Protein AF-A0AAN7V4C5-F1 (afdb_monomer)

Sequence (120 aa):
MFRAATVLKQASANATEAATEDQASDHSHQTKPRRASFQLDITEDLPTADQMQTILEYVGKNKISSVINGTSTVREALKKFKENVDNLQRPLIVDWNNGRALVSDKESEILKMLGQSNQK

Foldseek 3Di:
DQLQVVLVVVLQVVLVVVVVVVVVDDDDDDPDPRQDHDDDDDD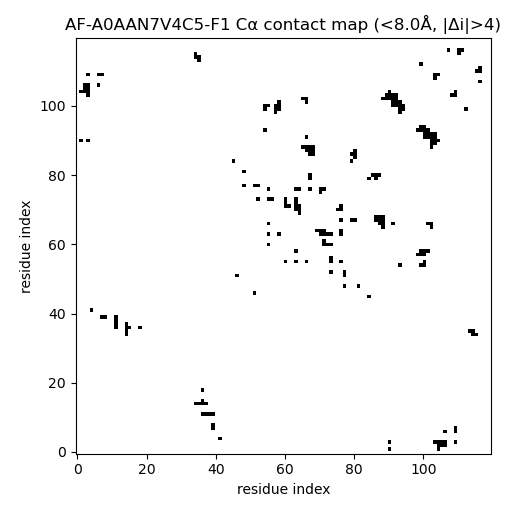PDDDDLVRLLLACVQQPQVCLCVQFPPDRDSVVSSVVCVVPVVSGAPDKDADPPVSHIDHDSDSQVSCVVSVNDPDD

InterPro domains:
  IPR012882 Putative redox protein Fmp46 [PF07955] (3-101)
  IPR012882 Putative redox protein Fmp46 [PTHR28071] (3-119)
  IPR036249 Thioredoxin-like superfamily [SSF52833] (3-117)

Radius of gyration: 16.94 Å; Cα contacts (8 Å, |Δi|>4): 120; chains: 1; bounding box: 46×26×45 Å

pLDDT: mean 80.86, std 14.7, range [34.75, 94.69]

Solvent-accessible surface area (backbone atoms only — not comparable to full-atom values): 7374 Å² total; per-residue (Å²): 135,65,62,41,59,55,52,52,52,52,54,40,52,54,24,54,53,52,59,53,55,64,70,77,44,82,96,72,87,78,91,60,86,75,68,68,69,63,90,86,84,88,78,89,73,80,75,52,74,67,55,48,50,53,43,42,59,33,44,27,67,94,41,34,37,64,43,23,71,92,26,68,45,68,69,54,35,53,50,48,42,75,76,38,61,82,49,51,47,78,55,68,48,73,40,82,90,80,53,39,37,50,63,58,60,52,61,73,59,53,34,44,72,64,66,66,50,85,74,131

Secondary structure (DSSP, 8-state):
--HHHHHHHHHHHHHHHHHHHHHHS--S---S--PPP-------SPPPHHHHHHHHHHH-GGGHHHHBTT--SHHHHHHHHHH-GGGB-SSEEEETTTTEEEE---HHHHHHHTT-----

Organism: NCBI:txid326684

Structure (mmCIF, N/CA/C/O backbone):
data_AF-A0AAN7V4C5-F1
#
_entry.id   AF-A0AAN7V4C5-F1
#
loop_
_atom_site.group_PDB
_atom_site.id
_atom_site.type_symbol
_atom_site.label_atom_id
_atom_site.label_alt_id
_atom_site.label_comp_id
_atom_site.label_asym_id
_atom_site.label_entity_id
_atom_site.label_seq_id
_atom_site.pdbx_PDB_ins_code
_atom_site.Cartn_x
_atom_site.Cartn_y
_atom_site.Cartn_z
_atom_site.occupancy
_atom_site.B_iso_or_equiv
_atom_site.auth_seq_id
_atom_site.auth_comp_id
_atom_site.auth_asym_id
_atom_site.auth_atom_id
_atom_site.pdbx_PDB_model_num
ATOM 1 N N . MET A 1 1 ? 3.634 -19.335 -1.477 1.00 54.12 1 MET A N 1
ATOM 2 C CA . MET A 1 1 ? 4.589 -18.348 -2.031 1.00 54.12 1 MET A CA 1
ATOM 3 C C . MET A 1 1 ? 3.789 -17.284 -2.774 1.00 54.12 1 MET A C 1
ATOM 5 O O . MET A 1 1 ? 3.015 -17.647 -3.653 1.00 54.12 1 MET A O 1
ATOM 9 N N . PHE A 1 2 ? 3.886 -16.010 -2.386 1.00 71.94 2 PHE A N 1
ATOM 10 C CA . PHE A 1 2 ? 3.113 -14.929 -3.012 1.00 71.94 2 PHE A CA 1
ATOM 11 C C . PHE A 1 2 ? 3.673 -14.600 -4.402 1.00 71.94 2 PHE A C 1
ATOM 13 O O . PHE A 1 2 ? 4.856 -14.292 -4.526 1.00 71.94 2 PHE A O 1
ATOM 20 N N . ARG A 1 3 ? 2.831 -14.627 -5.444 1.00 82.56 3 ARG A N 1
ATOM 21 C CA . ARG A 1 3 ? 3.234 -14.302 -6.829 1.00 82.56 3 ARG A CA 1
ATOM 22 C C . ARG A 1 3 ? 3.873 -12.917 -6.945 1.00 82.56 3 ARG A C 1
ATOM 24 O O . ARG A 1 3 ? 4.882 -12.772 -7.628 1.00 82.56 3 ARG A O 1
ATOM 31 N N . ALA A 1 4 ? 3.343 -11.941 -6.206 1.00 85.25 4 ALA A N 1
ATOM 32 C CA . ALA A 1 4 ? 3.898 -10.593 -6.120 1.00 85.25 4 ALA A CA 1
ATOM 33 C C . ALA A 1 4 ? 5.386 -10.576 -5.737 1.00 85.25 4 ALA A C 1
ATOM 35 O O . ALA A 1 4 ? 6.177 -9.887 -6.374 1.00 85.25 4 ALA A O 1
ATOM 36 N N . ALA A 1 5 ? 5.781 -11.372 -4.739 1.00 85.81 5 ALA A N 1
ATOM 37 C CA . ALA A 1 5 ? 7.167 -11.445 -4.286 1.00 85.81 5 ALA A CA 1
ATOM 38 C C . ALA A 1 5 ? 8.096 -12.002 -5.374 1.00 85.81 5 ALA A C 1
ATOM 40 O O . ALA A 1 5 ? 9.206 -11.503 -5.543 1.00 85.81 5 ALA A O 1
ATOM 41 N N . THR A 1 6 ? 7.648 -13.004 -6.137 1.00 87.56 6 THR A N 1
ATOM 42 C CA . THR A 1 6 ? 8.419 -13.561 -7.259 1.00 87.56 6 THR A CA 1
ATOM 43 C C . THR A 1 6 ? 8.621 -12.527 -8.364 1.00 87.56 6 THR A C 1
ATOM 45 O O . THR A 1 6 ? 9.750 -12.335 -8.811 1.00 87.56 6 THR A O 1
ATOM 48 N N . VAL A 1 7 ? 7.556 -11.815 -8.751 1.00 87.75 7 VAL A N 1
ATOM 49 C CA . VAL A 1 7 ? 7.612 -10.752 -9.769 1.00 87.75 7 VAL A CA 1
ATOM 50 C C . VAL A 1 7 ? 8.552 -9.629 -9.333 1.00 87.75 7 VAL A C 1
ATOM 52 O O . VAL A 1 7 ? 9.419 -9.222 -10.100 1.00 87.75 7 VAL A O 1
ATOM 55 N N . LEU A 1 8 ? 8.424 -9.153 -8.091 1.00 87.12 8 LEU A N 1
ATOM 56 C CA . LEU A 1 8 ? 9.277 -8.093 -7.550 1.00 87.12 8 LEU A CA 1
ATOM 57 C C . LEU A 1 8 ? 10.752 -8.517 -7.505 1.00 87.12 8 LEU A C 1
ATOM 59 O O . LEU A 1 8 ? 11.619 -7.740 -7.905 1.00 87.12 8 LEU A O 1
ATOM 63 N N . LYS A 1 9 ? 11.045 -9.755 -7.081 1.00 87.50 9 LYS A N 1
ATOM 64 C CA . LYS A 1 9 ? 12.415 -10.294 -7.066 1.00 87.50 9 LYS A CA 1
ATOM 65 C C . LYS A 1 9 ? 13.007 -10.337 -8.470 1.00 87.50 9 LYS A C 1
ATOM 67 O O . LYS A 1 9 ? 14.102 -9.820 -8.679 1.00 87.50 9 LYS A O 1
ATOM 72 N N . GLN A 1 10 ? 12.268 -10.883 -9.433 1.00 86.38 10 GLN A N 1
ATOM 73 C CA . GLN A 1 10 ? 12.706 -10.941 -10.825 1.00 86.38 10 GLN A CA 1
ATOM 74 C C . GLN A 1 10 ? 12.923 -9.538 -11.406 1.00 86.38 10 GLN A C 1
ATOM 76 O O . GLN A 1 10 ? 13.944 -9.284 -12.039 1.00 86.38 10 GLN A O 1
ATOM 81 N N . ALA A 1 11 ? 12.010 -8.600 -11.141 1.00 84.62 11 ALA A N 1
ATOM 82 C CA . ALA A 1 11 ? 12.147 -7.216 -11.580 1.00 84.62 11 ALA A CA 1
ATOM 83 C C . ALA A 1 11 ? 13.394 -6.538 -10.987 1.00 84.62 11 ALA A C 1
ATOM 85 O O . ALA A 1 11 ? 14.080 -5.811 -11.706 1.00 84.62 11 ALA A O 1
ATOM 86 N N . SER A 1 12 ? 13.715 -6.801 -9.714 1.00 84.25 12 SER A N 1
ATOM 87 C CA . SER A 1 12 ? 14.908 -6.252 -9.054 1.00 84.25 12 SER A CA 1
ATOM 88 C C . SER A 1 12 ? 16.221 -6.831 -9.608 1.00 84.25 12 SER A C 1
ATOM 90 O O . SER A 1 12 ? 17.159 -6.076 -9.875 1.00 84.25 12 SER A O 1
ATOM 92 N N . ALA A 1 13 ? 16.269 -8.145 -9.871 1.00 83.00 13 ALA A N 1
ATOM 93 C CA . ALA A 1 13 ? 17.419 -8.809 -10.487 1.00 83.00 13 ALA A CA 1
ATOM 94 C C . ALA A 1 13 ? 17.677 -8.261 -11.899 1.00 83.00 13 ALA A C 1
ATOM 96 O O . ALA A 1 13 ? 18.765 -7.764 -12.186 1.00 83.00 13 ALA A O 1
ATOM 97 N N . ASN A 1 14 ? 16.630 -8.210 -12.729 1.00 79.06 14 ASN A N 1
ATOM 98 C CA . ASN A 1 14 ? 16.705 -7.693 -14.096 1.00 79.06 14 ASN A CA 1
ATOM 99 C C . ASN A 1 14 ? 17.150 -6.220 -14.163 1.00 79.06 14 ASN A C 1
ATOM 101 O O . ASN A 1 14 ? 17.767 -5.807 -15.143 1.00 79.06 14 ASN A O 1
ATOM 105 N N . ALA A 1 15 ? 16.791 -5.397 -13.170 1.00 74.62 15 ALA A N 1
ATOM 106 C CA . ALA A 1 15 ? 17.214 -3.997 -13.113 1.00 74.62 15 ALA A CA 1
ATOM 107 C C . ALA A 1 15 ? 18.706 -3.857 -12.766 1.00 74.62 15 ALA A C 1
ATOM 109 O O . ALA A 1 15 ? 19.371 -2.962 -13.282 1.00 74.62 15 ALA A O 1
ATOM 110 N N . THR A 1 16 ? 19.232 -4.750 -11.924 1.00 70.06 16 THR A N 1
ATOM 111 C CA . THR A 1 16 ? 20.646 -4.758 -11.511 1.00 70.06 16 THR A CA 1
ATOM 112 C C . THR A 1 16 ? 21.560 -5.257 -12.632 1.00 70.06 16 THR A C 1
ATOM 114 O O . THR A 1 16 ? 22.604 -4.660 -12.893 1.00 70.06 16 THR A O 1
ATOM 117 N N . GLU A 1 17 ? 21.145 -6.309 -13.343 1.00 64.62 17 GLU A N 1
ATOM 118 C CA . GLU A 1 17 ? 21.881 -6.845 -14.495 1.00 64.62 17 GLU A CA 1
ATOM 119 C C . GLU A 1 17 ? 21.974 -5.815 -15.630 1.00 64.62 17 GLU A C 1
ATOM 121 O O . GLU A 1 17 ? 23.073 -5.494 -16.084 1.00 64.62 17 GLU A O 1
ATOM 126 N N . ALA A 1 18 ? 20.845 -5.201 -16.007 1.00 60.50 18 ALA A N 1
ATOM 127 C CA . ALA A 1 18 ? 20.811 -4.181 -17.057 1.00 60.50 18 ALA A CA 1
ATOM 128 C C . ALA A 1 18 ? 21.659 -2.943 -16.715 1.00 60.50 18 ALA A C 1
ATOM 130 O O . ALA A 1 18 ? 22.275 -2.353 -17.597 1.00 60.50 18 ALA A O 1
ATOM 131 N N . ALA A 1 19 ? 21.722 -2.557 -15.436 1.00 59.75 19 ALA A N 1
ATOM 132 C CA . ALA A 1 19 ? 22.578 -1.460 -14.993 1.00 59.75 19 ALA A CA 1
ATOM 133 C C . ALA A 1 19 ? 24.077 -1.787 -15.106 1.00 59.75 19 ALA A C 1
ATOM 135 O O . ALA A 1 19 ? 24.876 -0.866 -15.207 1.00 59.75 19 ALA A O 1
ATOM 136 N N . THR A 1 20 ? 24.470 -3.062 -15.086 1.00 60.00 20 THR A N 1
ATOM 137 C CA . THR A 1 20 ? 25.881 -3.470 -15.198 1.00 60.00 20 THR A CA 1
ATOM 138 C C . THR A 1 20 ? 26.312 -3.565 -16.665 1.00 60.00 20 THR A C 1
ATOM 140 O O . THR A 1 20 ? 27.397 -3.114 -17.025 1.00 60.00 20 THR A O 1
ATOM 143 N N . GLU A 1 21 ? 25.443 -4.093 -17.529 1.00 55.66 21 GLU A N 1
ATOM 144 C CA . GLU A 1 21 ? 25.706 -4.258 -18.966 1.00 55.66 21 GLU A CA 1
ATOM 145 C C . GLU A 1 21 ? 25.797 -2.911 -19.715 1.00 55.66 21 GLU A C 1
ATOM 147 O O . GLU A 1 21 ? 26.696 -2.712 -20.535 1.00 55.66 21 GLU A O 1
ATOM 152 N N . ASP A 1 22 ? 24.936 -1.945 -19.367 1.00 53.03 22 ASP A N 1
ATOM 153 C CA . ASP A 1 22 ? 24.881 -0.596 -19.972 1.00 53.03 22 ASP A CA 1
ATOM 154 C C . ASP A 1 22 ? 25.986 0.352 -19.447 1.00 53.03 22 ASP A C 1
ATOM 156 O O . ASP A 1 22 ? 26.122 1.481 -19.904 1.00 53.03 22 ASP A O 1
ATOM 160 N N . GLN A 1 23 ? 26.769 -0.068 -18.444 1.00 53.81 23 GLN A N 1
ATOM 161 C CA . GLN A 1 23 ? 27.948 0.675 -17.959 1.00 53.81 23 GLN A CA 1
ATOM 162 C C . GLN A 1 23 ? 29.262 0.156 -18.560 1.00 53.81 23 GLN A C 1
ATOM 164 O O . GLN A 1 23 ? 30.267 0.861 -18.518 1.00 53.81 23 GLN A O 1
ATOM 169 N N . ALA A 1 24 ? 29.261 -1.059 -19.117 1.00 56.38 24 ALA A N 1
ATOM 170 C CA . ALA A 1 24 ? 30.408 -1.645 -19.813 1.00 56.38 24 ALA A CA 1
ATOM 171 C C . ALA A 1 24 ? 30.362 -1.420 -21.337 1.00 56.38 24 ALA A C 1
ATOM 173 O O . ALA A 1 24 ? 31.367 -1.618 -22.019 1.00 56.38 24 ALA A O 1
ATOM 174 N N . SER A 1 25 ? 29.204 -1.005 -21.857 1.00 51.44 25 SER A N 1
ATOM 175 C CA . SER A 1 25 ? 28.935 -0.824 -23.282 1.00 51.44 25 SER A CA 1
ATOM 176 C C . SER A 1 25 ? 28.725 0.662 -23.589 1.00 51.44 25 SER A C 1
ATOM 178 O O . SER A 1 25 ? 27.997 1.358 -22.894 1.00 51.44 25 SER A O 1
ATOM 180 N N . ASP A 1 26 ? 29.412 1.135 -24.617 1.00 53.12 26 ASP A N 1
ATOM 181 C CA . ASP A 1 26 ? 29.559 2.516 -25.080 1.00 53.12 26 ASP A CA 1
ATOM 182 C C . ASP A 1 26 ? 28.262 3.364 -25.178 1.00 53.12 26 ASP A C 1
ATOM 184 O O . ASP A 1 26 ? 27.173 2.882 -25.499 1.00 53.12 26 ASP A O 1
ATOM 188 N N . HIS A 1 27 ? 28.404 4.674 -24.955 1.00 56.25 27 HIS A N 1
ATOM 189 C CA . HIS A 1 27 ? 27.339 5.675 -24.965 1.00 56.25 27 HIS A CA 1
ATOM 190 C C . HIS A 1 27 ? 26.875 6.003 -26.391 1.00 56.25 27 HIS A C 1
ATOM 192 O O . HIS A 1 27 ? 27.344 6.961 -27.004 1.00 56.25 27 HIS A O 1
ATOM 198 N N . SER A 1 28 ? 25.862 5.310 -26.909 1.00 54.97 28 SER A N 1
ATOM 199 C CA . SER A 1 28 ? 25.060 5.892 -27.990 1.00 54.97 28 SER A CA 1
ATOM 200 C C . SER A 1 28 ? 23.596 5.453 -27.911 1.00 54.97 28 SER A C 1
ATOM 202 O O . SER A 1 28 ? 23.249 4.292 -28.099 1.00 54.97 28 SER A O 1
ATOM 204 N N . HIS A 1 29 ? 22.738 6.430 -27.608 1.00 53.84 29 HIS A N 1
ATOM 205 C CA . HIS A 1 29 ? 21.295 6.438 -27.867 1.00 53.84 29 HIS A CA 1
ATOM 206 C C . HIS A 1 29 ? 20.461 5.260 -27.328 1.00 53.84 29 HIS A C 1
ATOM 208 O O . HIS A 1 29 ? 19.769 4.582 -28.084 1.00 53.84 29 HIS A O 1
ATOM 214 N N . GLN A 1 30 ? 20.394 5.089 -26.005 1.00 46.84 30 GLN A N 1
ATOM 215 C CA . GLN A 1 30 ? 19.374 4.235 -25.384 1.00 46.84 30 GLN A CA 1
ATOM 216 C C . GLN A 1 30 ? 18.175 5.075 -24.902 1.00 46.84 30 GLN A C 1
ATOM 218 O O . GLN A 1 30 ? 18.042 5.403 -23.728 1.00 46.84 30 GLN A O 1
ATOM 223 N N . THR A 1 31 ? 17.256 5.420 -25.808 1.00 48.59 31 THR A N 1
ATOM 224 C CA . THR A 1 31 ? 15.954 6.051 -25.491 1.00 48.59 31 THR A CA 1
ATOM 225 C C . THR A 1 31 ? 14.905 5.030 -25.026 1.00 48.59 31 THR A C 1
ATOM 227 O O . THR A 1 31 ? 13.737 5.110 -25.403 1.00 48.59 31 THR A O 1
ATOM 230 N N . LYS A 1 32 ? 15.298 4.037 -24.222 1.00 52.03 32 LYS A N 1
ATOM 231 C CA . LYS A 1 32 ? 14.336 3.192 -23.499 1.00 52.03 32 LYS A CA 1
ATOM 232 C C . LYS A 1 32 ? 14.181 3.764 -22.093 1.00 52.03 32 LYS A C 1
ATOM 234 O O . LYS A 1 32 ? 15.197 4.137 -21.508 1.00 52.03 32 LYS A O 1
ATOM 239 N N . PRO A 1 33 ? 12.957 3.861 -21.539 1.00 52.91 33 PRO A N 1
ATOM 240 C CA . PRO A 1 33 ? 12.782 4.318 -20.169 1.00 52.91 33 PRO A CA 1
ATOM 241 C C . PRO A 1 33 ? 13.653 3.447 -19.264 1.00 52.91 33 PRO A C 1
ATOM 243 O O . PRO A 1 33 ? 13.488 2.227 -19.199 1.00 52.91 33 PRO A O 1
ATOM 246 N N . ARG A 1 34 ? 14.651 4.090 -18.653 1.00 55.66 34 ARG A N 1
ATOM 247 C CA . ARG A 1 34 ? 15.634 3.473 -17.769 1.00 55.66 34 ARG A CA 1
ATOM 248 C C . ARG A 1 34 ? 14.861 2.703 -16.705 1.00 55.66 34 ARG A C 1
ATOM 250 O O . ARG A 1 34 ? 14.111 3.306 -15.938 1.00 55.66 34 ARG A O 1
ATOM 257 N N . ARG A 1 35 ? 14.987 1.371 -16.695 1.00 63.72 35 ARG A N 1
ATOM 258 C CA 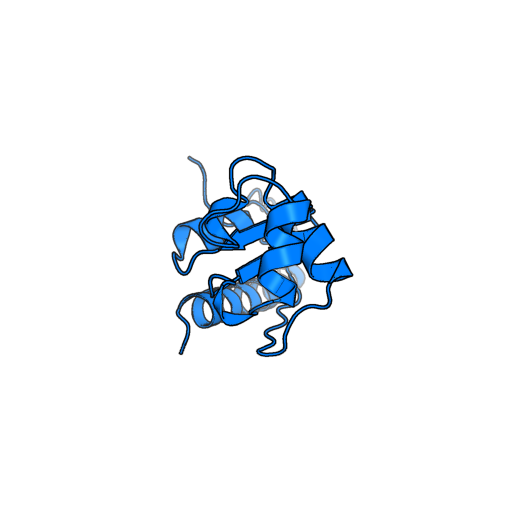. ARG A 1 35 ? 14.376 0.540 -15.651 1.00 63.72 35 ARG A CA 1
ATOM 259 C C . ARG A 1 35 ? 14.940 1.026 -14.320 1.00 63.72 35 ARG A C 1
ATOM 261 O O . ARG A 1 35 ? 16.152 0.984 -14.126 1.00 63.72 35 ARG A O 1
ATOM 268 N N . ALA A 1 36 ? 14.085 1.547 -13.445 1.00 65.50 36 ALA A N 1
ATOM 269 C CA . ALA A 1 36 ? 14.533 2.029 -12.149 1.00 65.50 36 ALA A CA 1
ATOM 270 C C . ALA A 1 36 ? 15.025 0.832 -11.327 1.00 65.50 36 ALA A C 1
ATOM 272 O O . ALA A 1 36 ? 14.274 -0.122 -11.112 1.00 65.50 36 ALA A O 1
ATOM 273 N N . SER A 1 37 ? 16.286 0.867 -10.898 1.00 72.69 37 SER A N 1
ATOM 274 C CA . SER A 1 37 ? 16.760 -0.017 -9.841 1.00 72.69 37 SER A CA 1
ATOM 275 C C . SER A 1 37 ? 16.066 0.371 -8.536 1.00 72.69 37 SER A C 1
ATOM 277 O O . SER A 1 37 ? 15.843 1.550 -8.256 1.00 72.69 37 SER A O 1
ATOM 279 N N . PHE A 1 38 ? 15.680 -0.626 -7.747 1.00 84.12 38 PHE A N 1
ATOM 280 C CA . PHE A 1 38 ? 15.038 -0.414 -6.456 1.00 84.12 38 PHE A CA 1
ATOM 281 C C . PHE A 1 38 ? 15.485 -1.487 -5.466 1.00 84.12 38 PHE A C 1
ATOM 283 O O . PHE A 1 38 ? 15.783 -2.620 -5.847 1.00 84.12 38 PHE A O 1
ATOM 290 N N . GLN A 1 39 ? 15.517 -1.121 -4.187 1.00 86.06 39 GLN A N 1
ATOM 291 C CA . GLN A 1 39 ? 15.721 -2.059 -3.090 1.00 86.06 39 GLN A CA 1
ATOM 292 C C . GLN A 1 39 ? 14.392 -2.772 -2.818 1.00 86.06 39 GLN A C 1
ATOM 294 O O . GLN A 1 39 ? 13.393 -2.120 -2.513 1.00 86.06 39 GLN A O 1
ATOM 299 N N . LEU A 1 40 ? 14.372 -4.099 -2.941 1.00 88.88 40 LEU A N 1
ATOM 300 C CA . LEU A 1 40 ? 13.217 -4.902 -2.558 1.00 88.88 40 LEU A CA 1
ATOM 301 C C . LEU A 1 40 ? 13.366 -5.361 -1.110 1.00 88.88 40 LEU A C 1
ATOM 303 O O . LEU A 1 40 ? 14.267 -6.138 -0.802 1.00 88.88 40 LEU A O 1
ATOM 307 N N . ASP A 1 41 ? 12.443 -4.921 -0.264 1.00 89.62 41 ASP A N 1
ATOM 308 C CA . ASP A 1 41 ? 12.280 -5.426 1.094 1.00 89.62 41 ASP A CA 1
ATOM 309 C C . ASP A 1 41 ? 10.949 -6.183 1.199 1.00 89.62 41 ASP A C 1
ATOM 311 O O . ASP A 1 41 ? 9.907 -5.700 0.748 1.00 89.62 41 ASP A O 1
ATOM 315 N N . ILE A 1 42 ? 10.996 -7.402 1.735 1.00 88.44 42 ILE A N 1
ATOM 316 C CA . ILE A 1 42 ? 9.826 -8.254 1.949 1.00 88.44 42 ILE A CA 1
ATOM 317 C C . ILE A 1 42 ? 9.808 -8.602 3.427 1.00 88.44 42 ILE A C 1
ATOM 319 O O . ILE A 1 42 ? 10.628 -9.394 3.888 1.00 88.44 42 ILE A O 1
ATOM 323 N N . THR A 1 43 ? 8.827 -8.056 4.136 1.00 88.38 43 THR A N 1
ATOM 324 C CA . THR A 1 43 ? 8.580 -8.372 5.538 1.00 88.38 43 THR A CA 1
ATOM 325 C C . THR A 1 43 ? 7.228 -9.057 5.710 1.00 88.38 43 THR A C 1
ATOM 327 O O . THR A 1 43 ? 6.248 -8.733 5.031 1.00 88.38 43 THR A O 1
ATOM 330 N N . GLU A 1 44 ? 7.184 -10.037 6.610 1.00 86.38 44 GLU A N 1
ATOM 331 C CA . GLU A 1 44 ? 5.941 -10.651 7.083 1.00 86.38 44 GLU A CA 1
ATOM 332 C C . GLU A 1 44 ? 5.400 -9.935 8.331 1.00 86.38 44 GLU A C 1
ATOM 334 O O . GLU A 1 44 ? 4.217 -10.086 8.661 1.00 86.38 44 GLU A O 1
ATOM 339 N N . ASP A 1 45 ? 6.238 -9.104 8.960 1.00 86.56 45 ASP A N 1
ATOM 340 C CA . ASP A 1 45 ? 5.914 -8.357 10.164 1.00 86.56 45 ASP A CA 1
ATOM 341 C C . ASP A 1 45 ? 4.797 -7.344 9.914 1.00 86.56 45 ASP A C 1
ATOM 343 O O . ASP A 1 45 ? 4.509 -6.896 8.797 1.00 86.56 45 ASP A O 1
ATOM 347 N N . LEU A 1 46 ? 4.127 -6.984 11.001 1.00 85.88 46 LEU A N 1
ATOM 348 C CA . LEU A 1 46 ? 3.055 -6.007 10.971 1.00 85.88 46 LEU A CA 1
ATOM 349 C C . LEU A 1 46 ? 3.637 -4.593 10.860 1.00 85.88 46 LEU A C 1
ATOM 351 O O . LEU A 1 46 ? 4.539 -4.254 11.630 1.00 85.88 46 LEU A O 1
ATOM 355 N N . PRO A 1 47 ? 3.104 -3.739 9.967 1.00 88.31 47 PRO A N 1
ATOM 356 C CA . PRO A 1 47 ? 3.503 -2.342 9.939 1.00 88.31 47 PRO A CA 1
ATOM 357 C C . PRO A 1 47 ? 3.089 -1.655 11.243 1.00 88.31 47 PRO A C 1
ATOM 359 O O . PRO A 1 47 ? 2.057 -1.975 11.843 1.00 88.31 47 PRO A O 1
ATOM 362 N N . THR A 1 48 ? 3.870 -0.667 11.673 1.00 91.06 48 THR A N 1
ATOM 363 C CA . THR A 1 48 ? 3.478 0.177 12.808 1.00 91.06 48 THR A CA 1
ATOM 364 C C . THR A 1 48 ? 2.243 1.014 12.456 1.00 91.06 48 THR A C 1
ATOM 366 O O . THR A 1 48 ? 1.909 1.206 11.286 1.00 91.06 48 THR A O 1
ATOM 369 N N . ALA A 1 49 ? 1.545 1.550 13.463 1.00 89.88 49 ALA A N 1
ATOM 370 C CA . ALA A 1 49 ? 0.360 2.380 13.225 1.00 89.88 49 ALA A CA 1
ATOM 371 C C . ALA A 1 49 ? 0.663 3.614 12.349 1.00 89.88 49 ALA A C 1
ATOM 373 O O . ALA A 1 49 ? -0.156 3.972 11.503 1.00 89.88 49 ALA A O 1
ATOM 374 N N . ASP A 1 50 ? 1.844 4.214 12.511 1.00 91.81 50 ASP A N 1
ATOM 375 C CA . ASP A 1 50 ? 2.271 5.391 11.746 1.00 91.81 50 ASP A CA 1
ATOM 376 C C . ASP A 1 50 ? 2.628 5.024 10.297 1.00 91.81 50 ASP A C 1
ATOM 378 O O . ASP A 1 50 ? 2.252 5.723 9.350 1.00 91.81 50 ASP A O 1
ATOM 382 N N . GLN A 1 51 ? 3.279 3.872 10.096 1.00 92.62 51 GLN A N 1
ATOM 383 C CA . GLN A 1 51 ? 3.497 3.318 8.757 1.00 92.62 51 GLN A CA 1
ATOM 384 C C . GLN A 1 51 ? 2.162 3.018 8.072 1.00 92.62 51 GLN A C 1
ATOM 386 O O . GLN A 1 51 ? 1.962 3.394 6.920 1.00 92.62 51 GLN A O 1
ATOM 391 N N . MET A 1 52 ? 1.218 2.402 8.789 1.00 92.81 52 MET A N 1
ATOM 392 C CA . MET A 1 52 ? -0.118 2.102 8.276 1.00 92.81 52 MET A CA 1
ATOM 393 C C . MET A 1 52 ? -0.873 3.374 7.879 1.00 92.81 52 MET A C 1
ATOM 395 O O . MET A 1 52 ? -1.524 3.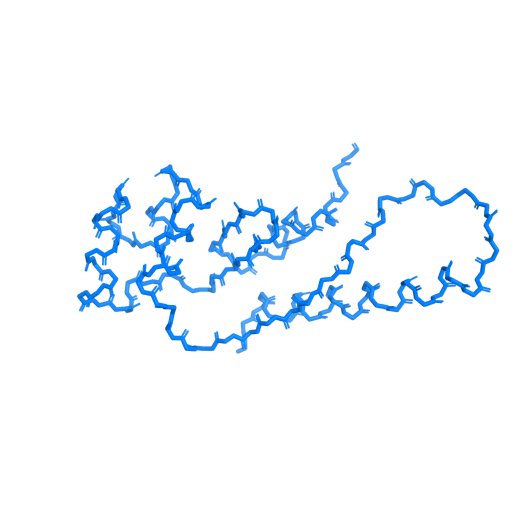402 6.835 1.00 92.81 52 MET A O 1
ATOM 399 N N . GLN A 1 53 ? -0.767 4.440 8.675 1.00 93.25 53 GLN A N 1
ATOM 400 C CA . GLN A 1 53 ? -1.363 5.730 8.340 1.00 93.25 53 GLN A CA 1
ATOM 401 C C . GLN A 1 53 ? -0.804 6.260 7.016 1.00 93.25 53 GLN A C 1
ATOM 403 O O . GLN A 1 53 ? -1.573 6.578 6.111 1.00 93.25 53 GLN A O 1
ATOM 408 N N . THR A 1 54 ? 0.523 6.275 6.889 1.00 94.69 54 THR A N 1
ATOM 409 C CA . THR A 1 54 ? 1.220 6.744 5.683 1.00 94.69 54 THR A CA 1
ATOM 410 C C . THR A 1 54 ? 0.813 5.928 4.452 1.00 94.69 54 THR A C 1
ATOM 412 O O . THR A 1 54 ? 0.517 6.476 3.393 1.00 94.69 54 THR A O 1
ATOM 415 N N . ILE A 1 55 ? 0.705 4.606 4.596 1.00 94.00 55 ILE A N 1
ATOM 416 C CA . ILE A 1 55 ? 0.249 3.707 3.530 1.00 94.00 55 ILE A CA 1
ATOM 417 C C . ILE A 1 55 ? -1.177 4.053 3.089 1.00 94.00 55 ILE A C 1
ATOM 419 O O . ILE A 1 55 ? -1.445 4.141 1.892 1.00 94.00 55 ILE A O 1
ATOM 423 N N . LEU A 1 56 ? -2.105 4.262 4.027 1.00 93.44 56 LEU A N 1
ATOM 424 C CA . LEU A 1 56 ? -3.491 4.622 3.702 1.00 93.44 56 LEU A CA 1
ATOM 425 C C . LEU A 1 56 ? -3.579 5.971 2.976 1.00 93.44 56 LEU A C 1
ATOM 427 O O . LEU A 1 56 ? -4.436 6.150 2.108 1.00 93.44 56 LEU A O 1
ATOM 431 N N . GLU A 1 57 ? -2.684 6.902 3.303 1.00 92.81 57 GLU A N 1
ATOM 432 C CA . GLU A 1 57 ? -2.546 8.176 2.600 1.00 92.81 57 GLU A CA 1
ATOM 433 C C . GLU A 1 57 ? -2.032 7.972 1.164 1.00 92.81 57 GLU A C 1
ATOM 435 O O . GLU A 1 57 ? -2.622 8.522 0.233 1.00 92.81 57 GLU A O 1
ATOM 440 N N . TYR A 1 58 ? -1.029 7.109 0.961 1.00 94.31 58 TYR A N 1
ATOM 441 C CA . TYR A 1 58 ? -0.487 6.755 -0.363 1.00 94.31 58 TYR A CA 1
ATOM 442 C C . TYR A 1 58 ? -1.482 6.026 -1.268 1.00 94.31 58 TYR A C 1
ATOM 444 O O . TYR A 1 58 ? -1.479 6.206 -2.486 1.00 94.31 58 TYR A O 1
ATOM 452 N N . VAL A 1 59 ? -2.342 5.185 -0.692 1.00 91.06 59 VAL A N 1
ATOM 453 C CA . V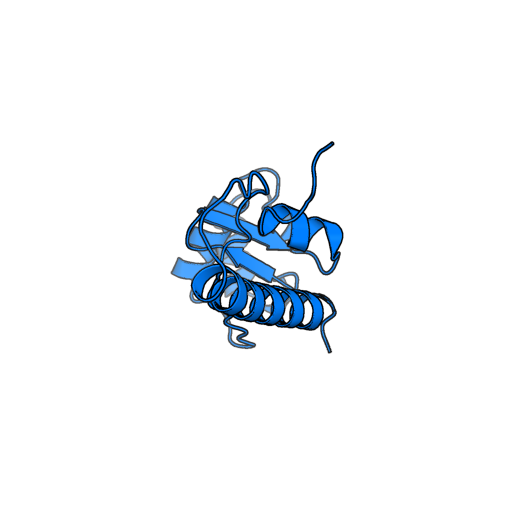AL A 1 59 ? -3.409 4.505 -1.438 1.00 91.06 59 VAL A CA 1
ATOM 454 C C . VAL A 1 59 ? -4.487 5.495 -1.900 1.00 91.06 59 VAL A C 1
ATOM 456 O O . VAL A 1 59 ? -5.087 5.328 -2.968 1.00 91.06 59 VAL A O 1
ATOM 459 N N . GLY A 1 60 ? -4.717 6.543 -1.109 1.00 88.25 60 GLY A N 1
ATOM 460 C CA . GLY A 1 60 ? -5.729 7.557 -1.356 1.00 88.25 60 GLY A CA 1
ATOM 461 C C . GLY A 1 60 ? -7.132 7.128 -0.920 1.00 88.25 60 GLY A C 1
ATOM 462 O O . GLY A 1 60 ? -7.489 5.948 -0.887 1.00 88.25 60 GLY A O 1
ATOM 463 N N . LYS A 1 61 ? -7.972 8.125 -0.614 1.00 85.06 61 LYS A N 1
ATOM 464 C CA . LYS A 1 61 ? -9.293 7.948 0.024 1.00 85.06 61 LYS A CA 1
ATOM 465 C C . LYS A 1 61 ? -10.198 6.929 -0.678 1.00 85.06 61 LYS A C 1
ATOM 467 O O . LYS A 1 61 ? -10.871 6.148 -0.019 1.00 85.06 61 LYS A O 1
ATOM 472 N N . ASN A 1 62 ? -10.161 6.890 -2.009 1.00 85.81 62 ASN A N 1
ATOM 473 C CA . ASN A 1 62 ? -11.044 6.045 -2.820 1.00 85.81 62 ASN A CA 1
ATOM 474 C C . ASN A 1 62 ? -10.682 4.553 -2.787 1.00 85.81 62 ASN A C 1
ATOM 476 O O . ASN A 1 62 ? -11.456 3.730 -3.266 1.00 85.81 62 ASN A O 1
ATOM 480 N N . LYS A 1 63 ? -9.501 4.202 -2.270 1.00 89.00 63 LYS A N 1
ATOM 481 C CA . LYS A 1 63 ? -8.985 2.830 -2.260 1.00 89.00 63 LYS A CA 1
ATOM 482 C C . LYS A 1 63 ? -8.678 2.319 -0.852 1.00 89.00 63 LYS A C 1
ATOM 484 O O . LYS A 1 63 ? -8.209 1.195 -0.714 1.00 89.00 63 LYS A O 1
ATOM 489 N N . ILE A 1 64 ? -9.002 3.081 0.193 1.00 90.94 64 ILE A N 1
ATOM 490 C CA . ILE A 1 64 ? -8.831 2.666 1.597 1.00 90.94 64 ILE A CA 1
ATOM 491 C C . ILE A 1 64 ? -9.518 1.319 1.867 1.00 90.94 64 ILE A C 1
ATOM 493 O O . ILE A 1 64 ? -8.930 0.436 2.489 1.00 90.94 64 ILE A O 1
ATOM 497 N N . SER A 1 65 ? -10.714 1.122 1.310 1.00 90.56 65 SER A N 1
ATOM 498 C CA . SER A 1 65 ? -11.475 -0.125 1.427 1.00 90.56 65 SER A CA 1
ATOM 499 C C . SER A 1 65 ? -10.773 -1.347 0.830 1.00 90.56 65 SER A C 1
ATOM 501 O O . SER A 1 65 ? -11.043 -2.457 1.274 1.00 90.56 65 SER A O 1
ATOM 503 N N . SER A 1 66 ? -9.873 -1.161 -0.145 1.00 89.69 66 SER A N 1
ATOM 504 C CA . SER A 1 66 ? -9.068 -2.254 -0.716 1.00 89.69 66 SER A CA 1
ATOM 505 C C . SER A 1 66 ? -7.905 -2.680 0.178 1.00 89.69 66 SER A C 1
ATOM 507 O O . SER A 1 66 ? -7.371 -3.769 0.001 1.00 89.69 66 SER A O 1
ATOM 509 N N . VAL A 1 67 ? -7.520 -1.834 1.138 1.00 91.44 67 VAL A N 1
ATOM 510 C CA . VAL A 1 67 ? -6.474 -2.136 2.120 1.00 91.44 67 VAL A CA 1
ATOM 511 C C . VAL A 1 67 ? -7.083 -2.760 3.362 1.00 91.44 67 VAL A C 1
ATOM 513 O O . VAL A 1 67 ? -6.566 -3.752 3.871 1.00 91.44 67 VAL A O 1
ATOM 516 N N . ILE A 1 68 ? -8.191 -2.187 3.841 1.00 90.69 68 ILE A N 1
ATOM 517 C CA . ILE A 1 68 ? -8.911 -2.646 5.028 1.00 90.69 68 ILE A CA 1
ATOM 518 C C . ILE A 1 68 ? -10.405 -2.701 4.721 1.00 90.69 68 ILE A C 1
ATOM 520 O O . ILE A 1 68 ? -11.064 -1.675 4.517 1.00 90.69 68 ILE A O 1
ATOM 524 N N . ASN A 1 69 ? -10.955 -3.914 4.743 1.00 84.88 69 ASN A N 1
ATOM 525 C CA . ASN A 1 69 ? -12.334 -4.166 4.342 1.00 84.88 69 ASN A CA 1
ATOM 526 C C . ASN A 1 69 ? -13.357 -3.400 5.199 1.00 84.88 69 ASN A C 1
ATOM 528 O O . ASN A 1 69 ? -13.296 -3.338 6.434 1.00 84.88 69 ASN A O 1
ATOM 532 N N . GLY A 1 70 ? -14.360 -2.839 4.519 1.00 83.00 70 GLY A N 1
ATOM 533 C CA . GLY A 1 70 ? -15.468 -2.131 5.158 1.00 83.00 70 GLY A CA 1
ATOM 534 C C . GLY A 1 70 ? -15.035 -0.851 5.871 1.00 83.00 70 GLY A C 1
ATOM 535 O O . GLY A 1 70 ? -15.539 -0.570 6.958 1.00 83.00 70 GLY A O 1
ATOM 536 N N . THR A 1 71 ? -14.064 -0.127 5.315 1.00 87.69 71 THR A N 1
ATOM 537 C CA . THR A 1 71 ? -13.662 1.203 5.787 1.00 87.69 71 THR A CA 1
ATOM 538 C C . THR A 1 71 ? -13.615 2.176 4.624 1.00 87.69 71 THR A C 1
ATOM 540 O O . THR A 1 71 ? -13.309 1.796 3.495 1.00 87.69 71 THR A O 1
ATOM 543 N N . SER A 1 72 ? -13.963 3.431 4.896 1.00 86.50 72 SER A N 1
ATOM 544 C CA . SER A 1 72 ? -13.963 4.499 3.887 1.00 86.50 72 SER A CA 1
ATOM 545 C C . SER A 1 72 ? -13.025 5.649 4.252 1.00 86.50 72 SER A C 1
ATOM 547 O O . SER A 1 72 ? -12.695 6.487 3.414 1.00 86.50 72 SER A O 1
ATOM 549 N N . THR A 1 73 ? -12.561 5.678 5.504 1.00 91.06 73 THR A N 1
ATOM 550 C CA . THR A 1 73 ? -11.707 6.737 6.038 1.00 91.06 73 THR A CA 1
ATOM 551 C C . THR A 1 73 ? -10.441 6.171 6.668 1.00 91.06 73 THR A C 1
ATOM 553 O O . THR A 1 73 ? -10.430 5.058 7.195 1.00 91.06 73 THR A O 1
ATOM 556 N N . VAL A 1 74 ? -9.371 6.975 6.671 1.00 90.94 74 VAL A N 1
ATOM 557 C CA . VAL A 1 74 ? -8.079 6.601 7.274 1.00 90.94 74 VAL A CA 1
ATOM 558 C C . VAL A 1 74 ? -8.248 6.283 8.761 1.00 90.94 74 VAL A C 1
ATOM 560 O O . VAL A 1 74 ? -7.700 5.305 9.257 1.00 90.94 74 VAL A O 1
ATOM 563 N N . ARG A 1 75 ? -9.066 7.068 9.474 1.00 91.75 75 ARG A N 1
ATOM 564 C CA . ARG A 1 75 ? -9.322 6.872 10.907 1.00 91.75 75 ARG A CA 1
ATOM 565 C C . ARG A 1 75 ? -10.011 5.534 11.193 1.00 91.75 75 ARG A C 1
ATOM 567 O O . ARG A 1 75 ? -9.607 4.840 12.121 1.00 91.75 75 ARG A O 1
ATOM 574 N N . GLU A 1 76 ? -11.034 5.173 10.418 1.00 91.75 76 GLU A N 1
ATOM 575 C CA . GLU A 1 76 ? -11.721 3.880 10.560 1.00 91.75 76 GLU A CA 1
ATOM 576 C C . GLU A 1 76 ? -10.800 2.709 10.224 1.00 91.75 76 GLU A C 1
ATOM 578 O O . GLU A 1 76 ? -10.764 1.728 10.962 1.00 91.75 76 GLU A O 1
ATOM 583 N N . ALA A 1 77 ? -10.033 2.835 9.140 1.00 92.75 77 ALA A N 1
ATOM 584 C CA . ALA A 1 77 ? -9.050 1.850 8.716 1.00 92.75 77 ALA A CA 1
ATOM 585 C C . ALA A 1 77 ? -8.002 1.600 9.811 1.00 92.75 77 ALA A C 1
ATOM 587 O O . ALA A 1 77 ? -7.800 0.457 10.215 1.00 92.75 77 ALA A O 1
ATOM 588 N N . LEU A 1 78 ? -7.422 2.658 10.386 1.00 92.38 78 LEU A N 1
ATOM 589 C CA . LEU A 1 78 ? -6.476 2.549 11.502 1.00 92.38 78 LEU A CA 1
ATOM 590 C C . LEU A 1 78 ? -7.097 1.927 12.752 1.00 92.38 78 LEU A C 1
ATOM 592 O O . LEU A 1 78 ? -6.440 1.142 13.432 1.00 92.38 78 LEU A O 1
ATOM 596 N N . LYS A 1 79 ? -8.351 2.266 13.069 1.00 92.75 79 LYS A N 1
ATOM 597 C CA . LYS A 1 79 ? -9.058 1.660 14.201 1.00 92.75 79 LYS A CA 1
ATOM 598 C C . LYS A 1 79 ? -9.213 0.150 13.992 1.00 92.75 79 LYS A C 1
ATOM 600 O O . LYS A 1 79 ? -8.794 -0.614 14.853 1.00 92.75 79 LYS A O 1
ATOM 605 N N . LYS A 1 80 ? -9.714 -0.275 12.827 1.00 91.56 80 LYS A N 1
ATOM 606 C CA . LYS A 1 80 ? -9.882 -1.700 12.500 1.00 91.56 80 LYS A CA 1
ATOM 607 C C . LYS A 1 80 ? -8.565 -2.461 12.415 1.00 91.56 80 LYS A C 1
ATOM 609 O O . LYS A 1 80 ? -8.528 -3.621 12.806 1.00 91.56 80 LYS A O 1
ATOM 614 N N . PHE A 1 81 ? -7.500 -1.822 11.932 1.00 90.94 81 PHE A N 1
ATOM 615 C CA . PHE A 1 81 ? -6.158 -2.401 11.922 1.00 90.94 81 PHE A CA 1
ATOM 616 C C . PHE A 1 81 ? -5.663 -2.706 13.340 1.00 90.94 81 PHE A C 1
ATOM 618 O O . PHE A 1 81 ? -5.154 -3.791 13.593 1.00 90.94 81 PHE A O 1
ATOM 625 N N . LYS A 1 82 ? -5.851 -1.761 14.273 1.00 89.38 82 LYS A N 1
ATOM 626 C CA . LYS A 1 82 ? -5.467 -1.926 15.684 1.00 89.38 82 LYS A CA 1
ATOM 627 C C . LYS A 1 82 ? -6.314 -2.970 16.412 1.00 89.38 82 LYS A C 1
ATOM 629 O O . LYS A 1 82 ? -5.810 -3.624 17.314 1.00 89.38 82 LYS A O 1
ATOM 634 N N . GLU A 1 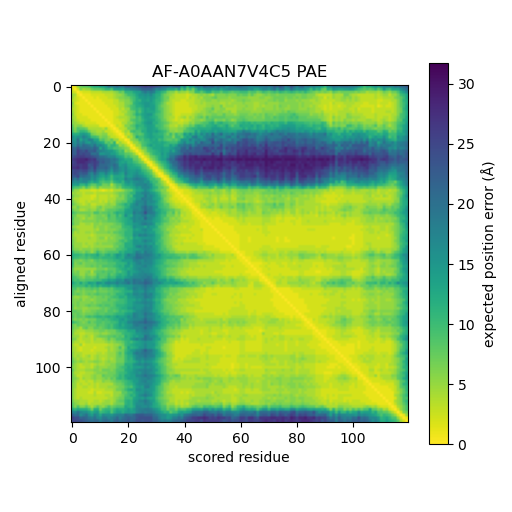83 ? -7.588 -3.092 16.049 1.00 90.50 83 GLU A N 1
ATOM 635 C CA . GLU A 1 83 ? -8.498 -4.093 16.617 1.00 90.50 83 GLU A CA 1
ATOM 636 C C . GLU A 1 83 ? -8.188 -5.502 16.106 1.00 90.50 83 GLU A C 1
ATOM 638 O O . GLU A 1 83 ? -8.160 -6.447 16.890 1.00 90.50 83 GLU A O 1
ATOM 643 N N . ASN A 1 84 ? -7.969 -5.646 14.797 1.00 87.69 84 ASN A N 1
ATOM 644 C CA . ASN A 1 84 ? -7.595 -6.910 14.187 1.00 87.69 84 ASN A CA 1
ATOM 645 C C . ASN A 1 84 ? -6.783 -6.685 12.902 1.00 87.69 84 ASN A C 1
ATOM 647 O O . ASN A 1 84 ? -7.291 -6.203 11.884 1.00 87.69 84 ASN A O 1
ATOM 651 N N . VAL A 1 85 ? -5.525 -7.109 12.951 1.00 84.00 85 VAL A N 1
ATOM 652 C CA . VAL A 1 85 ? -4.570 -7.016 11.846 1.00 84.00 85 VAL A CA 1
ATOM 653 C C . VAL A 1 85 ? -4.905 -7.927 10.667 1.00 84.00 85 VAL A C 1
ATOM 655 O O . VAL A 1 85 ? -4.490 -7.629 9.549 1.00 84.00 85 VAL A O 1
ATOM 658 N N . ASP A 1 86 ? -5.721 -8.963 10.866 1.00 86.69 86 ASP A N 1
ATOM 659 C CA . ASP A 1 86 ? -6.186 -9.855 9.794 1.00 86.69 86 ASP A CA 1
ATOM 660 C C . ASP A 1 86 ? -7.140 -9.150 8.818 1.00 86.69 86 ASP A C 1
ATOM 662 O O . ASP A 1 86 ? -7.396 -9.635 7.717 1.00 86.69 86 ASP A O 1
ATOM 666 N N . ASN A 1 87 ? -7.645 -7.965 9.184 1.00 88.75 87 ASN A N 1
ATOM 667 C CA . ASN A 1 87 ? -8.407 -7.122 8.266 1.00 88.75 87 ASN A CA 1
ATOM 668 C C . ASN A 1 87 ? -7.541 -6.546 7.133 1.00 88.75 87 ASN A C 1
ATOM 670 O O . ASN A 1 87 ? -8.091 -6.107 6.116 1.00 88.75 87 ASN A O 1
ATOM 674 N N . LEU A 1 88 ? -6.214 -6.519 7.313 1.00 90.19 88 LEU A N 1
ATOM 675 C CA . LEU A 1 88 ? -5.272 -6.040 6.313 1.00 90.19 88 LEU A CA 1
ATOM 676 C C . LEU A 1 88 ? -5.231 -7.004 5.129 1.00 90.19 88 LEU A C 1
ATOM 678 O O . LEU A 1 88 ? -4.841 -8.165 5.256 1.00 90.19 88 LEU A O 1
ATOM 682 N N . GLN A 1 89 ? -5.580 -6.499 3.953 1.00 90.94 89 GLN A N 1
ATOM 683 C CA . GLN A 1 89 ? -5.482 -7.272 2.727 1.00 90.94 89 GLN A CA 1
ATOM 684 C C . GLN A 1 89 ? -4.015 -7.441 2.312 1.00 90.94 89 GLN A C 1
ATOM 686 O O . GLN A 1 89 ? -3.239 -6.484 2.271 1.00 90.94 89 GLN A O 1
ATOM 691 N N . ARG A 1 90 ? -3.640 -8.683 1.994 1.00 89.81 90 ARG A N 1
ATOM 692 C CA . ARG A 1 90 ? -2.286 -9.074 1.585 1.00 89.81 90 ARG A CA 1
ATOM 693 C C . ARG A 1 90 ? -2.333 -9.749 0.207 1.00 89.81 90 ARG A C 1
ATOM 695 O O . ARG A 1 90 ? -3.301 -10.452 -0.076 1.00 89.81 90 ARG A O 1
ATOM 702 N N . PRO A 1 91 ? -1.291 -9.609 -0.632 1.00 90.38 91 PRO A N 1
ATOM 703 C CA . PRO A 1 91 ? -0.057 -8.859 -0.395 1.00 90.38 91 PRO A CA 1
ATOM 704 C C . PRO A 1 91 ? -0.255 -7.341 -0.535 1.00 90.38 91 PRO A C 1
ATOM 706 O O . PRO A 1 91 ? -0.944 -6.874 -1.440 1.00 90.38 91 PRO A O 1
ATOM 7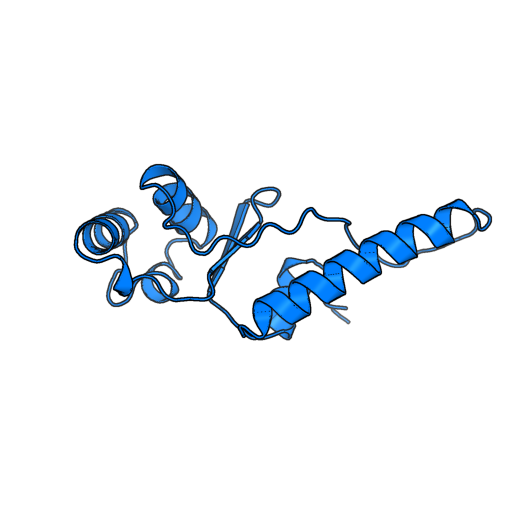09 N N . LEU A 1 92 ? 0.386 -6.584 0.356 1.00 91.31 92 LEU A N 1
ATOM 710 C CA . LEU A 1 92 ? 0.448 -5.125 0.318 1.00 91.31 92 LEU A CA 1
ATOM 711 C C . LEU A 1 92 ? 1.834 -4.709 -0.175 1.00 91.31 92 LEU A C 1
ATOM 713 O O . LEU A 1 92 ? 2.845 -5.149 0.365 1.00 91.31 92 LEU A O 1
ATOM 717 N N . ILE A 1 93 ? 1.869 -3.866 -1.198 1.00 92.31 93 ILE A N 1
ATOM 718 C CA . ILE A 1 93 ? 3.094 -3.402 -1.844 1.00 92.31 93 ILE A CA 1
ATOM 719 C C . ILE A 1 93 ? 3.154 -1.891 -1.674 1.00 92.31 93 ILE A C 1
ATOM 721 O O . ILE A 1 93 ? 2.184 -1.190 -1.969 1.00 92.31 93 ILE A O 1
ATOM 725 N N . VAL A 1 94 ? 4.290 -1.391 -1.192 1.00 92.75 94 VAL A N 1
ATOM 726 C CA . VAL A 1 94 ? 4.490 0.024 -0.870 1.00 92.75 94 VAL A CA 1
ATOM 727 C C . VAL A 1 94 ? 5.753 0.524 -1.563 1.00 92.75 94 VAL A C 1
ATOM 729 O O . VAL A 1 94 ? 6.821 -0.065 -1.434 1.00 92.75 94 VAL A O 1
ATOM 732 N N . ASP A 1 95 ? 5.618 1.613 -2.309 1.00 91.56 95 ASP A N 1
ATOM 733 C CA . ASP A 1 95 ? 6.695 2.376 -2.933 1.00 91.56 95 ASP A CA 1
ATOM 734 C C . ASP A 1 95 ? 6.861 3.662 -2.128 1.00 91.56 95 ASP A C 1
ATOM 736 O O . ASP A 1 95 ? 6.162 4.657 -2.343 1.00 91.56 95 ASP A O 1
ATOM 740 N N . TRP A 1 96 ? 7.777 3.597 -1.163 1.00 90.62 96 TRP A N 1
ATOM 741 C CA . TRP A 1 96 ? 8.102 4.703 -0.265 1.00 90.62 96 TRP A CA 1
ATOM 742 C C . TRP A 1 96 ? 8.711 5.903 -0.999 1.00 90.62 96 TRP A C 1
ATOM 744 O O . TRP A 1 96 ? 8.542 7.032 -0.554 1.00 90.62 96 TRP A O 1
ATOM 754 N N . ASN A 1 97 ? 9.368 5.681 -2.142 1.00 87.94 97 ASN A N 1
ATOM 755 C CA . ASN A 1 97 ? 10.029 6.745 -2.898 1.00 87.94 97 ASN A CA 1
ATOM 756 C C . ASN A 1 97 ? 9.028 7.597 -3.682 1.00 87.94 97 ASN A C 1
ATOM 758 O O . ASN A 1 97 ? 9.190 8.810 -3.771 1.00 87.94 97 ASN A O 1
ATOM 762 N N . ASN A 1 98 ? 7.989 6.973 -4.244 1.00 88.50 98 ASN A N 1
ATOM 763 C CA . ASN A 1 98 ? 6.971 7.677 -5.031 1.00 88.50 98 ASN A CA 1
ATOM 764 C C . ASN A 1 98 ? 5.660 7.912 -4.268 1.00 88.50 98 ASN A C 1
ATOM 766 O O . ASN A 1 98 ? 4.705 8.420 -4.855 1.00 88.50 98 ASN A O 1
ATOM 770 N N . GLY A 1 99 ? 5.585 7.519 -2.994 1.00 91.38 99 GLY A N 1
ATOM 771 C CA . GLY A 1 99 ? 4.399 7.704 -2.160 1.00 91.38 99 GLY A CA 1
ATOM 772 C C . GLY A 1 99 ? 3.175 6.951 -2.678 1.00 91.38 99 GLY A C 1
ATOM 773 O O . GLY A 1 99 ? 2.078 7.505 -2.735 1.00 91.38 99 GLY A O 1
ATOM 774 N N . ARG A 1 100 ? 3.359 5.700 -3.118 1.00 91.31 100 ARG A N 1
ATOM 775 C CA . ARG A 1 100 ? 2.282 4.865 -3.676 1.00 91.31 100 ARG A CA 1
ATOM 776 C C . ARG A 1 100 ? 2.192 3.546 -2.938 1.00 91.31 100 ARG A C 1
ATOM 778 O O . ARG A 1 100 ? 3.203 2.946 -2.596 1.00 91.31 100 ARG A O 1
ATOM 785 N N . ALA A 1 101 ? 0.979 3.051 -2.764 1.00 92.56 101 ALA A N 1
ATOM 786 C CA . ALA A 1 101 ? 0.746 1.720 -2.233 1.00 92.56 101 ALA A CA 1
ATOM 787 C C . ALA A 1 101 ? -0.382 1.033 -3.002 1.00 92.56 101 ALA A C 1
ATOM 789 O O . ALA A 1 101 ? -1.288 1.686 -3.528 1.00 92.56 101 ALA A O 1
ATOM 790 N N . LEU A 1 102 ? -0.308 -0.291 -3.099 1.00 91.25 102 LEU A N 1
ATOM 791 C CA . LEU A 1 102 ? -1.328 -1.105 -3.743 1.00 91.25 102 LEU A CA 1
ATOM 792 C C . LEU A 1 102 ? -1.448 -2.469 -3.071 1.00 91.25 102 LEU A C 1
ATOM 794 O O . LEU A 1 102 ? -0.466 -3.038 -2.598 1.00 91.25 102 LEU A O 1
ATOM 798 N N . VAL A 1 103 ? -2.667 -2.997 -3.060 1.00 91.25 103 VAL A N 1
ATOM 799 C CA . VAL A 1 103 ? -2.961 -4.365 -2.637 1.00 91.25 103 VAL A CA 1
ATOM 800 C C . VAL A 1 103 ? -3.295 -5.160 -3.884 1.00 91.25 103 VAL A C 1
ATOM 802 O O . VAL A 1 103 ? -4.376 -5.006 -4.451 1.00 91.25 103 VAL A O 1
ATOM 805 N N . SER A 1 104 ? -2.340 -5.956 -4.357 1.00 87.62 104 SER A N 1
ATOM 806 C CA . SER A 1 104 ? -2.511 -6.763 -5.562 1.00 87.62 104 SER A CA 1
ATOM 807 C C . SER A 1 104 ? -1.422 -7.810 -5.682 1.00 87.62 104 SER A C 1
ATOM 809 O O . SER A 1 104 ? -0.251 -7.556 -5.402 1.00 87.62 104 SER A O 1
ATOM 811 N N . ASP A 1 105 ? -1.800 -8.978 -6.178 1.00 86.81 105 ASP A N 1
ATOM 812 C CA . ASP A 1 105 ? -0.889 -10.022 -6.630 1.00 86.81 105 ASP A CA 1
ATOM 813 C C . ASP A 1 105 ? -0.719 -10.034 -8.160 1.00 86.81 105 ASP A C 1
ATOM 815 O O . ASP A 1 105 ? 0.027 -10.859 -8.697 1.00 86.81 105 ASP A O 1
ATOM 819 N N . LYS A 1 106 ? -1.394 -9.120 -8.872 1.00 88.81 106 LYS A N 1
ATOM 820 C CA . LYS A 1 106 ? -1.374 -9.050 -10.333 1.00 88.81 106 LYS A CA 1
ATOM 821 C C . LYS A 1 106 ? -0.081 -8.420 -10.819 1.00 88.81 106 LYS A C 1
ATOM 823 O O . LYS A 1 106 ? 0.143 -7.221 -10.666 1.00 88.81 106 LYS A O 1
ATOM 828 N N . GLU A 1 107 ? 0.700 -9.211 -11.543 1.00 86.12 107 GLU A N 1
ATOM 829 C CA . GLU A 1 107 ? 1.949 -8.785 -12.177 1.00 86.12 107 GLU A CA 1
ATOM 830 C C . GLU A 1 107 ? 1.807 -7.468 -12.954 1.00 86.12 107 GLU A C 1
ATOM 832 O O . GLU A 1 107 ? 2.596 -6.552 -12.761 1.00 86.12 107 GLU A O 1
ATOM 837 N N . SER A 1 108 ? 0.758 -7.316 -13.767 1.00 88.44 108 SER A N 1
ATOM 838 C CA . SER A 1 108 ? 0.561 -6.091 -14.558 1.00 88.44 108 SER A CA 1
ATOM 839 C C . SER A 1 108 ? 0.422 -4.811 -13.720 1.00 88.44 108 SER A C 1
ATOM 841 O O . SER A 1 108 ? 0.828 -3.743 -14.173 1.00 88.44 108 SER A O 1
ATOM 843 N N . GLU A 1 109 ? -0.137 -4.887 -12.509 1.00 88.31 109 GLU A N 1
ATOM 844 C CA . GLU A 1 109 ? -0.264 -3.732 -11.612 1.00 88.31 109 GLU A CA 1
ATOM 845 C C . GLU A 1 109 ? 1.066 -3.425 -10.925 1.00 88.31 109 GLU A C 1
ATOM 847 O O . GLU A 1 109 ? 1.448 -2.260 -10.817 1.00 88.31 109 GLU A O 1
ATOM 852 N N . ILE A 1 110 ? 1.813 -4.470 -10.563 1.00 88.56 110 ILE A N 1
ATOM 853 C CA . ILE A 1 110 ? 3.164 -4.364 -10.008 1.00 88.56 110 ILE A CA 1
ATOM 854 C C . ILE A 1 110 ? 4.112 -3.734 -11.035 1.00 88.56 110 ILE A C 1
ATOM 856 O O . ILE A 1 110 ? 4.792 -2.758 -10.735 1.00 88.56 110 ILE A O 1
ATOM 860 N N . LEU A 1 111 ? 4.107 -4.210 -12.282 1.00 86.06 111 LEU A N 1
ATOM 861 C CA . LEU A 1 111 ? 4.937 -3.648 -13.350 1.00 86.06 111 LEU A CA 1
ATOM 862 C C . LEU A 1 111 ? 4.564 -2.192 -13.664 1.00 86.06 111 LEU A C 1
ATOM 864 O O . LEU A 1 111 ? 5.452 -1.373 -13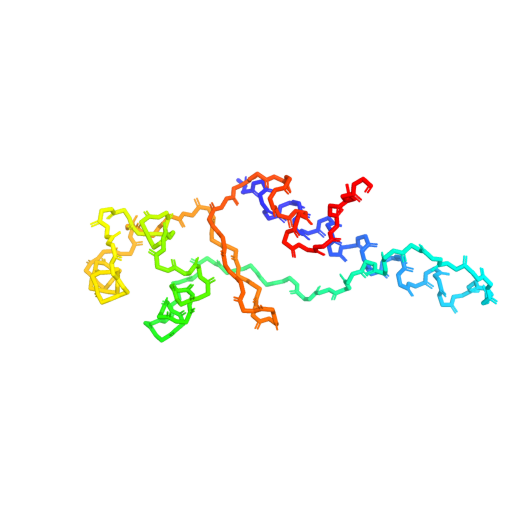.894 1.00 86.06 111 LEU A O 1
ATOM 868 N N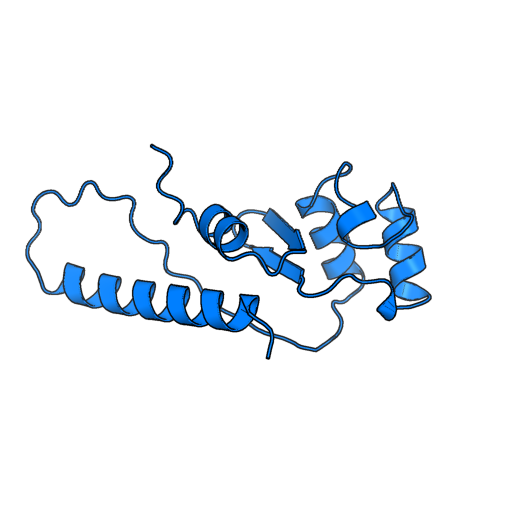 . LYS A 1 112 ? 3.271 -1.836 -13.630 1.00 87.19 112 LYS A N 1
ATOM 869 C CA . LYS A 1 112 ? 2.822 -0.436 -13.754 1.00 87.19 112 LYS A CA 1
ATOM 870 C C . LYS A 1 112 ? 3.369 0.439 -12.627 1.00 87.19 112 LYS A C 1
ATOM 872 O O . LYS A 1 112 ? 3.830 1.544 -12.896 1.00 87.19 112 LYS A O 1
ATOM 877 N N . MET A 1 113 ? 3.345 -0.050 -11.387 1.00 85.69 113 MET A N 1
ATOM 878 C CA . MET A 1 113 ? 3.901 0.659 -10.230 1.00 85.69 113 MET A CA 1
ATOM 879 C C . MET A 1 113 ? 5.403 0.904 -10.393 1.00 85.69 113 MET A C 1
ATOM 881 O O . MET A 1 113 ? 5.861 2.025 -10.192 1.00 85.69 113 MET A O 1
ATOM 885 N N . LEU A 1 114 ? 6.148 -0.098 -10.863 1.00 82.94 114 LEU A N 1
ATOM 886 C CA . LEU A 1 114 ? 7.583 0.015 -11.139 1.00 82.94 114 LEU A CA 1
ATOM 887 C C . LEU A 1 114 ? 7.919 0.876 -12.372 1.00 82.94 114 LEU A C 1
ATOM 889 O O . LEU A 1 114 ? 9.090 1.010 -12.721 1.00 82.94 114 LEU A O 1
ATOM 893 N N . GLY A 1 115 ? 6.919 1.418 -13.079 1.00 77.94 115 GLY A N 1
ATOM 894 C CA . GLY A 1 115 ? 7.131 2.133 -14.342 1.00 77.94 115 GLY A CA 1
ATOM 895 C C . GLY A 1 115 ? 7.622 1.229 -15.480 1.00 77.94 115 GLY A C 1
ATOM 896 O O . GLY A 1 115 ? 8.086 1.722 -16.501 1.00 77.94 115 GLY A O 1
ATOM 897 N N . GLN A 1 116 ? 7.516 -0.093 -15.318 1.00 67.38 116 GLN A N 1
ATOM 898 C CA . GLN A 1 116 ? 7.912 -1.105 -16.302 1.00 67.38 116 GLN A CA 1
ATOM 899 C C . GLN A 1 116 ? 6.773 -1.485 -17.255 1.00 67.38 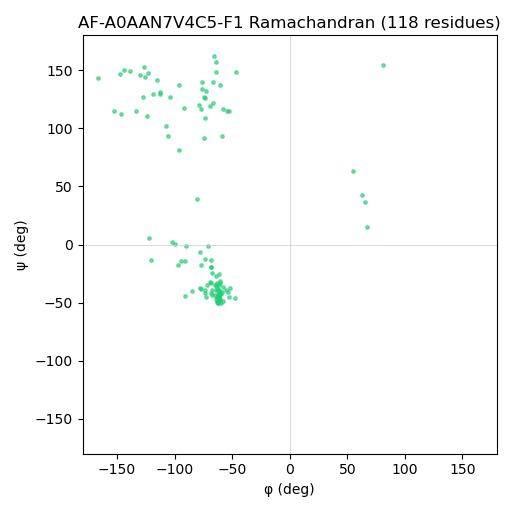116 GLN A C 1
ATOM 901 O O . GLN A 1 116 ? 6.956 -2.301 -18.158 1.00 67.38 116 GLN A O 1
ATOM 906 N N . SER A 1 117 ? 5.582 -0.904 -17.089 1.00 58.09 117 SER A N 1
ATOM 907 C CA . SER A 1 117 ? 4.544 -1.020 -18.104 1.00 58.09 117 SER A CA 1
ATOM 908 C C . SER A 1 117 ? 4.912 -0.147 -19.299 1.00 58.09 117 SER A C 1
ATOM 910 O O . SER A 1 117 ? 4.800 1.075 -19.212 1.00 58.09 117 SER A O 1
ATOM 912 N N . ASN A 1 118 ? 5.292 -0.766 -20.417 1.00 50.28 118 ASN A N 1
ATOM 913 C CA . ASN A 1 118 ? 5.261 -0.108 -21.721 1.00 50.28 118 ASN A CA 1
ATOM 914 C C . ASN A 1 118 ? 3.814 0.333 -21.993 1.00 50.28 118 ASN A C 1
ATOM 916 O O . ASN A 1 118 ? 2.986 -0.455 -22.454 1.00 50.28 118 ASN A O 1
ATOM 920 N N . GLN A 1 119 ? 3.481 1.571 -21.637 1.00 40.81 119 GLN A N 1
ATOM 921 C CA . GLN A 1 119 ? 2.314 2.245 -22.187 1.00 40.81 119 GLN A CA 1
ATOM 922 C C . GLN A 1 119 ? 2.691 2.636 -23.620 1.00 40.81 119 GLN A C 1
ATOM 924 O O . GLN A 1 119 ? 3.779 3.166 -23.833 1.00 40.81 119 GLN A O 1
ATOM 929 N N . LYS A 1 120 ? 1.823 2.231 -24.551 1.00 34.75 120 LYS A N 1
ATOM 930 C CA . LYS A 1 120 ? 1.947 2.274 -26.017 1.00 34.75 120 LYS A CA 1
ATOM 931 C C . LYS A 1 120 ? 2.617 3.515 -26.595 1.00 34.75 120 LYS A C 1
ATOM 933 O O . LYS A 1 120 ? 2.275 4.623 -26.133 1.00 34.75 120 LYS A O 1
#

Mean predicted aligned error: 8.57 Å